Protein AF-A0A9D9L6B7-F1 (afdb_monomer_lite)

Radius of gyration: 14.6 Å; chains: 1; bounding box: 34×35×36 Å

Sequence (83 aa):
MKAHLNIKKISAWSIEHRTRYPEMCKLAGVNYNTFNSQYYGNNQATLGVVYPLAMLMECDIEELLDVDWGTDHEILDRLEGDE

Foldseek 3Di:
DDKFKAFDDVVVVCVVVVHDQVRLCVQLVHDSVVVVCRNVPVDGDDCRRQVSSCVSSVHDSVVGIDIDPDDCVVVVVVVVPPD

Structure (mmCIF, N/CA/C/O backbone):
data_AF-A0A9D9L6B7-F1
#
_entry.id   AF-A0A9D9L6B7-F1
#
loop_
_atom_site.group_PDB
_atom_site.id
_atom_site.type_symbol
_atom_site.label_atom_id
_atom_site.label_alt_id
_atom_site.label_comp_id
_atom_site.label_asym_id
_atom_site.label_entity_id
_atom_site.label_seq_id
_atom_site.pdbx_PDB_ins_code
_atom_site.Cartn_x
_atom_site.Cartn_y
_atom_site.Cartn_z
_atom_site.occupancy
_atom_site.B_iso_or_equiv
_atom_site.auth_seq_id
_atom_site.auth_comp_id
_atom_site.auth_asym_id
_atom_site.auth_atom_id
_atom_site.pdbx_PDB_model_num
ATOM 1 N N . MET A 1 1 ? -20.639 -0.549 17.287 1.00 54.19 1 MET A N 1
ATOM 2 C CA . MET A 1 1 ? -19.253 -0.844 16.871 1.00 54.19 1 MET A CA 1
ATOM 3 C C . MET A 1 1 ? -19.226 -1.078 15.367 1.00 54.19 1 MET A C 1
ATOM 5 O O . MET A 1 1 ? -19.994 -1.908 14.890 1.00 54.1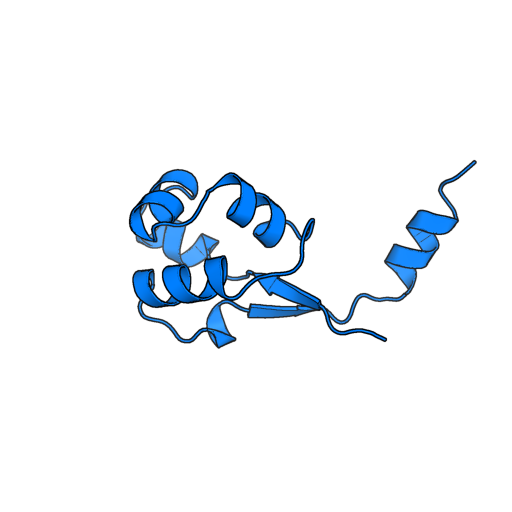9 1 MET A O 1
ATOM 9 N N . LYS A 1 2 ? -18.428 -0.315 14.615 1.00 57.50 2 LYS A N 1
ATOM 10 C CA . LYS A 1 2 ? -18.270 -0.459 13.159 1.00 57.50 2 LYS A CA 1
ATOM 11 C C . LYS A 1 2 ? -16.800 -0.796 12.901 1.00 57.50 2 LYS A C 1
ATOM 13 O O . LYS A 1 2 ? -15.941 -0.053 13.351 1.00 57.50 2 LYS A O 1
ATOM 18 N N . ALA A 1 3 ? -16.520 -1.926 12.257 1.00 64.94 3 ALA A N 1
ATOM 19 C CA . ALA A 1 3 ? -15.148 -2.332 11.954 1.00 64.94 3 ALA A CA 1
ATOM 20 C C . ALA A 1 3 ? -14.571 -1.446 10.841 1.00 64.94 3 ALA A C 1
ATOM 22 O O . ALA A 1 3 ? -15.239 -1.219 9.826 1.00 64.94 3 ALA A O 1
ATOM 23 N N . HIS A 1 4 ? -13.357 -0.935 11.034 1.00 71.38 4 HIS A N 1
ATOM 24 C CA . HIS A 1 4 ? -12.628 -0.145 10.047 1.00 71.38 4 HIS A CA 1
ATOM 25 C C . HIS A 1 4 ? -11.480 -0.988 9.487 1.00 71.38 4 HIS A C 1
ATOM 27 O O . HIS A 1 4 ? -10.786 -1.681 10.223 1.00 71.38 4 HIS A O 1
ATOM 33 N N . LEU A 1 5 ? -11.297 -0.960 8.167 1.00 78.38 5 LEU A N 1
ATOM 34 C CA . LEU A 1 5 ? -10.185 -1.644 7.508 1.00 78.38 5 LEU A CA 1
ATOM 35 C C . LEU A 1 5 ? -9.085 -0.627 7.223 1.00 78.38 5 LEU A C 1
ATOM 37 O O . LEU A 1 5 ? -9.330 0.358 6.520 1.00 78.38 5 LEU A O 1
ATOM 41 N N . ASN A 1 6 ? -7.894 -0.896 7.749 1.00 81.94 6 ASN A N 1
ATOM 42 C CA . ASN A 1 6 ? -6.708 -0.064 7.600 1.00 81.94 6 ASN A CA 1
ATOM 43 C C . ASN A 1 6 ? -5.634 -0.808 6.804 1.00 81.94 6 ASN A C 1
ATOM 45 O O . ASN A 1 6 ? -5.504 -2.026 6.906 1.00 81.94 6 ASN A O 1
ATOM 49 N N . ILE A 1 7 ? -4.848 -0.069 6.022 1.00 87.12 7 ILE A N 1
ATOM 50 C CA . ILE A 1 7 ? -3.731 -0.639 5.265 1.00 87.12 7 ILE A CA 1
ATOM 51 C C . ILE A 1 7 ? -2.528 -0.818 6.204 1.00 87.12 7 ILE A C 1
ATOM 53 O O . ILE A 1 7 ? -2.116 0.137 6.861 1.00 87.12 7 ILE A O 1
ATOM 57 N N . LYS A 1 8 ? -1.925 -2.010 6.245 1.00 81.56 8 LYS A N 1
ATOM 58 C CA . LYS A 1 8 ? -0.719 -2.323 7.033 1.00 81.56 8 LYS A CA 1
ATOM 59 C C . LYS A 1 8 ? 0.383 -2.962 6.180 1.00 81.56 8 LYS A C 1
ATOM 61 O O . LYS A 1 8 ? 0.205 -3.263 5.008 1.00 81.56 8 LYS A O 1
ATOM 66 N N . LYS A 1 9 ? 1.561 -3.132 6.796 1.00 70.88 9 LYS A N 1
ATOM 67 C CA . LYS A 1 9 ? 2.711 -3.933 6.315 1.00 70.88 9 LYS A CA 1
ATOM 68 C C . LYS A 1 9 ? 3.425 -3.493 5.027 1.00 70.88 9 LYS A C 1
ATOM 70 O O . LYS A 1 9 ? 4.363 -4.155 4.597 1.00 70.88 9 LYS A O 1
ATOM 75 N N . ILE A 1 10 ? 3.107 -2.328 4.479 1.00 84.44 10 ILE A N 1
ATOM 76 C CA . ILE A 1 10 ? 3.762 -1.822 3.259 1.00 84.44 10 ILE A CA 1
ATOM 77 C C . ILE A 1 10 ? 5.217 -1.378 3.490 1.00 84.44 10 ILE A C 1
ATOM 79 O O . ILE A 1 10 ? 6.046 -1.418 2.578 1.00 84.44 10 ILE A O 1
ATOM 83 N N . SER A 1 11 ? 5.560 -0.978 4.716 1.00 86.12 11 SER A N 1
ATOM 84 C CA . SER A 1 11 ? 6.911 -0.525 5.059 1.00 86.12 11 SER A CA 1
ATOM 85 C C . SER A 1 11 ? 7.972 -1.613 4.874 1.00 86.12 11 SER A C 1
ATOM 87 O O . SER A 1 11 ? 9.064 -1.309 4.403 1.00 86.12 11 SER A O 1
ATOM 89 N N . ALA A 1 12 ? 7.653 -2.874 5.189 1.00 87.69 12 ALA A N 1
ATOM 90 C CA . ALA A 1 12 ? 8.577 -3.996 5.028 1.00 87.69 12 ALA A CA 1
ATOM 91 C C . ALA A 1 12 ? 8.933 -4.217 3.551 1.00 87.69 12 ALA A C 1
ATOM 93 O O . ALA A 1 12 ? 10.112 -4.202 3.196 1.00 87.69 12 ALA A O 1
ATOM 94 N N . TRP A 1 13 ? 7.914 -4.296 2.688 1.00 90.88 13 TRP A N 1
ATOM 95 C CA . TRP A 1 13 ? 8.096 -4.419 1.242 1.00 90.88 13 TRP A CA 1
ATOM 96 C C . TRP A 1 13 ? 8.893 -3.236 0.671 1.00 90.88 13 TRP A C 1
ATOM 98 O O . TRP A 1 13 ? 9.841 -3.428 -0.089 1.00 90.88 13 TRP A O 1
ATOM 108 N N . SER A 1 14 ? 8.567 -2.007 1.091 1.00 91.44 14 SER A N 1
ATOM 109 C CA . SER A 1 14 ? 9.256 -0.780 0.663 1.00 91.44 14 SER A CA 1
ATOM 110 C C . SER A 1 14 ? 10.746 -0.775 1.021 1.00 91.44 14 SER A C 1
ATOM 112 O O . SER A 1 14 ? 11.568 -0.354 0.202 1.00 91.44 14 SER A O 1
ATOM 114 N N . ILE A 1 15 ? 11.106 -1.262 2.213 1.00 92.88 15 ILE A N 1
ATOM 115 C CA . ILE A 1 15 ? 12.500 -1.388 2.661 1.00 92.88 15 ILE A CA 1
ATOM 116 C C . ILE A 1 15 ? 13.239 -2.439 1.828 1.00 92.88 15 ILE A C 1
ATOM 118 O O . ILE A 1 15 ? 14.327 -2.156 1.322 1.00 92.88 15 ILE A O 1
ATOM 122 N N . GLU A 1 16 ? 12.648 -3.623 1.664 1.00 93.56 16 GLU A N 1
ATOM 123 C CA . GLU A 1 16 ? 13.226 -4.735 0.903 1.00 93.56 16 GLU A CA 1
ATOM 124 C C . GLU A 1 16 ? 13.513 -4.341 -0.551 1.00 93.56 16 GLU A C 1
ATOM 126 O O . GLU A 1 16 ? 14.626 -4.520 -1.048 1.00 93.56 16 GLU A O 1
ATOM 131 N N . HIS A 1 17 ? 12.545 -3.693 -1.198 1.00 92.88 17 HIS A N 1
ATOM 132 C CA . HIS A 1 17 ? 12.617 -3.301 -2.604 1.00 92.88 17 HIS A CA 1
ATOM 133 C C . HIS A 1 17 ? 13.264 -1.927 -2.812 1.00 92.88 17 HIS A C 1
ATOM 135 O O . HIS A 1 17 ? 13.310 -1.428 -3.936 1.00 92.88 17 HIS A O 1
ATOM 141 N N . ARG A 1 18 ? 13.735 -1.275 -1.737 1.00 95.81 18 ARG A N 1
ATOM 142 C CA . ARG A 1 18 ? 14.306 0.087 -1.746 1.00 95.81 18 ARG A CA 1
ATOM 143 C C . ARG A 1 18 ? 13.444 1.102 -2.509 1.00 95.81 18 ARG A C 1
ATOM 145 O O . ARG A 1 18 ? 13.962 2.043 -3.107 1.00 95.81 18 ARG A O 1
ATOM 152 N N . THR A 1 19 ? 12.129 0.909 -2.478 1.00 95.75 19 THR A N 1
ATOM 153 C CA . THR A 1 19 ? 11.159 1.648 -3.290 1.00 95.75 19 THR A CA 1
ATOM 154 C C . THR A 1 19 ? 10.354 2.568 -2.389 1.00 95.75 19 THR A C 1
ATOM 156 O O . THR A 1 19 ? 9.759 2.121 -1.410 1.00 95.75 19 THR A O 1
ATOM 159 N N . ARG A 1 20 ? 10.306 3.867 -2.700 1.00 95.56 20 ARG A N 1
ATOM 160 C CA . ARG A 1 20 ? 9.542 4.839 -1.895 1.00 95.56 20 ARG A CA 1
ATOM 161 C C . ARG A 1 20 ? 8.045 4.733 -2.181 1.00 95.56 20 ARG A C 1
ATOM 163 O O . ARG A 1 20 ? 7.649 4.409 -3.295 1.00 95.56 20 ARG A O 1
ATOM 170 N N . TYR A 1 21 ? 7.198 5.112 -1.223 1.00 94.94 21 TYR A N 1
ATOM 171 C CA . TYR A 1 21 ? 5.740 5.012 -1.383 1.00 94.94 21 TYR A CA 1
ATOM 172 C C . TYR A 1 21 ? 5.162 5.710 -2.628 1.00 94.94 21 TYR A C 1
ATOM 174 O O . TYR A 1 21 ? 4.317 5.096 -3.278 1.00 94.94 21 TYR A O 1
ATOM 182 N N . PRO A 1 22 ? 5.600 6.922 -3.036 1.00 96.69 22 PRO A N 1
ATOM 183 C CA . PRO A 1 22 ? 5.105 7.525 -4.276 1.00 96.69 22 PRO A CA 1
ATOM 184 C C . PRO A 1 22 ? 5.446 6.703 -5.525 1.00 96.69 22 PRO A C 1
ATOM 186 O O . PRO A 1 22 ? 4.648 6.620 -6.455 1.00 96.69 22 PRO A O 1
ATOM 189 N N . GLU A 1 23 ? 6.623 6.082 -5.541 1.00 97.38 23 GLU A N 1
ATOM 190 C CA . GLU A 1 23 ? 7.083 5.238 -6.642 1.00 97.38 23 GLU A CA 1
ATOM 191 C C . GLU A 1 23 ? 6.340 3.903 -6.665 1.00 97.38 23 GLU A C 1
ATOM 193 O O . GLU A 1 23 ? 5.830 3.508 -7.707 1.00 97.38 23 GLU A O 1
ATOM 198 N N . MET A 1 24 ? 6.167 3.271 -5.505 1.00 96.38 24 MET A N 1
ATOM 199 C CA . MET A 1 24 ? 5.327 2.085 -5.343 1.00 96.38 24 MET A CA 1
ATOM 200 C C . MET A 1 24 ? 3.893 2.341 -5.827 1.00 96.38 24 MET A C 1
ATOM 202 O O . MET A 1 24 ? 3.353 1.559 -6.602 1.00 96.38 24 MET A O 1
ATOM 206 N N . CYS A 1 25 ? 3.284 3.465 -5.432 1.00 96.50 25 CYS A N 1
ATOM 207 C CA . CYS A 1 25 ? 1.947 3.840 -5.897 1.00 96.50 25 CYS A CA 1
ATOM 208 C C . CYS A 1 25 ? 1.911 4.013 -7.418 1.00 96.50 25 CYS A C 1
ATOM 210 O O . CYS A 1 25 ? 0.975 3.555 -8.064 1.00 96.50 25 CYS A O 1
ATOM 212 N N . LYS A 1 26 ? 2.949 4.618 -8.008 1.00 97.69 26 LYS A N 1
ATOM 213 C CA . LYS A 1 26 ? 3.074 4.742 -9.463 1.00 97.69 26 LYS A CA 1
ATOM 214 C C . LYS A 1 26 ? 3.161 3.374 -10.149 1.00 97.69 26 LYS A C 1
ATOM 216 O O . LYS A 1 26 ? 2.497 3.189 -11.163 1.00 97.69 26 LYS A O 1
ATOM 221 N N . LEU A 1 27 ? 3.939 2.435 -9.604 1.00 97.12 27 LEU A N 1
ATOM 222 C CA . LEU A 1 27 ? 4.059 1.064 -10.120 1.00 97.12 27 LEU A CA 1
ATOM 223 C C . LEU A 1 27 ? 2.728 0.304 -10.036 1.00 97.12 27 LEU A C 1
ATOM 225 O O . LEU A 1 27 ? 2.353 -0.373 -10.986 1.00 97.12 27 LEU A O 1
ATOM 229 N N . ALA A 1 28 ? 1.989 0.477 -8.940 1.00 95.88 28 ALA A N 1
ATOM 230 C CA . ALA A 1 28 ? 0.674 -0.127 -8.737 1.00 95.88 28 ALA A CA 1
ATOM 231 C C . ALA A 1 28 ? -0.467 0.590 -9.491 1.00 95.88 28 ALA A C 1
ATOM 233 O O . ALA A 1 28 ? -1.605 0.137 -9.450 1.00 95.88 28 ALA A O 1
ATOM 234 N N . GLY A 1 29 ? -0.215 1.732 -10.142 1.00 97.19 29 GLY A N 1
ATOM 235 C CA . GLY A 1 29 ? -1.274 2.533 -10.770 1.00 97.19 29 GLY A CA 1
ATOM 236 C C . GLY A 1 29 ? -2.242 3.187 -9.771 1.00 97.19 29 GLY A C 1
ATOM 237 O O . GLY A 1 29 ? -3.390 3.469 -10.107 1.00 97.19 29 GLY A O 1
ATOM 238 N N . VAL A 1 30 ? -1.788 3.442 -8.543 1.00 96.69 30 VAL A N 1
ATOM 239 C CA . VAL A 1 30 ? -2.570 4.021 -7.445 1.00 96.69 30 VAL A CA 1
ATOM 240 C C . VAL A 1 30 ? -2.230 5.501 -7.261 1.00 96.69 30 VAL A C 1
ATOM 242 O O . VAL A 1 30 ? -1.076 5.921 -7.349 1.00 96.69 30 VAL A O 1
ATOM 245 N N . ASN A 1 31 ? -3.236 6.322 -6.950 1.00 97.06 31 ASN A N 1
ATOM 246 C CA . ASN A 1 31 ? -3.002 7.711 -6.566 1.00 97.06 31 ASN A CA 1
ATOM 247 C C . ASN A 1 31 ? -2.331 7.786 -5.182 1.00 97.06 31 ASN A C 1
ATOM 249 O O . ASN A 1 31 ? -2.909 7.356 -4.183 1.00 97.06 31 ASN A O 1
ATOM 253 N N . TYR A 1 32 ? -1.141 8.391 -5.114 1.00 95.94 32 TYR A N 1
ATOM 254 C CA . TYR A 1 32 ? -0.376 8.496 -3.868 1.00 95.94 32 TYR A CA 1
ATOM 255 C C . TYR A 1 32 ? -1.120 9.237 -2.748 1.00 95.94 32 TYR A C 1
ATOM 257 O O . TYR A 1 32 ? -1.039 8.819 -1.601 1.00 95.94 32 TYR A O 1
ATOM 265 N N . ASN A 1 33 ? -1.870 10.301 -3.046 1.00 95.00 33 ASN A N 1
ATOM 266 C CA . ASN A 1 33 ? -2.588 11.052 -2.011 1.00 95.00 33 ASN A CA 1
ATOM 267 C C . ASN A 1 33 ? -3.724 10.216 -1.412 1.00 95.00 33 ASN A C 1
ATOM 269 O O . ASN A 1 33 ? -3.921 10.222 -0.197 1.00 95.00 33 ASN A O 1
ATOM 273 N N . THR A 1 34 ? -4.435 9.463 -2.255 1.00 94.00 34 THR A N 1
ATOM 274 C CA . THR A 1 34 ? -5.464 8.515 -1.812 1.00 94.00 34 THR A CA 1
ATOM 275 C C . THR A 1 34 ? -4.850 7.417 -0.949 1.00 94.00 34 THR A C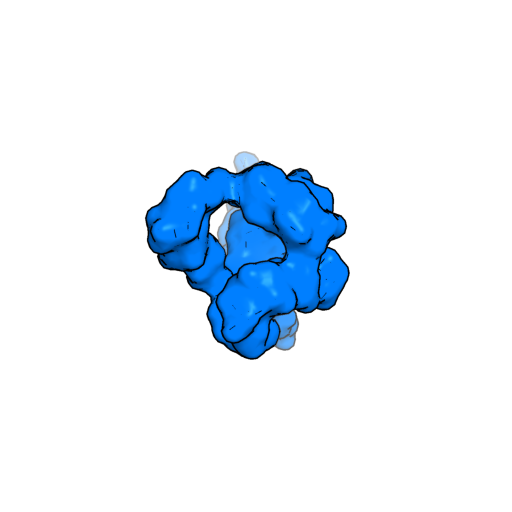 1
ATOM 27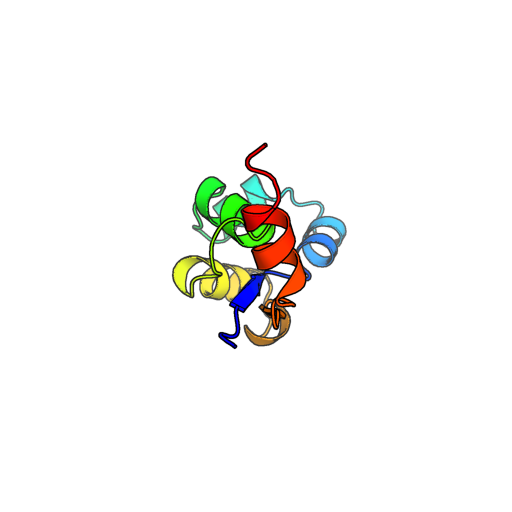7 O O . THR A 1 34 ? -5.327 7.183 0.159 1.00 94.00 34 THR A O 1
ATOM 280 N N . PHE A 1 35 ? -3.758 6.802 -1.414 1.00 94.19 35 PHE A N 1
ATOM 281 C CA . PHE A 1 35 ? -3.000 5.821 -0.642 1.00 94.19 35 PHE A CA 1
ATOM 282 C C . PHE A 1 35 ? -2.555 6.381 0.714 1.00 94.19 35 PHE A C 1
ATOM 284 O O . PHE A 1 35 ? -2.852 5.795 1.747 1.00 94.19 35 PHE A O 1
ATOM 291 N N . ASN A 1 36 ? -1.888 7.535 0.721 1.00 92.12 36 ASN A N 1
ATOM 292 C CA . ASN A 1 36 ? -1.331 8.161 1.916 1.00 92.12 36 ASN A CA 1
ATOM 293 C C . ASN A 1 36 ? -2.423 8.462 2.950 1.00 92.12 36 ASN A C 1
ATOM 295 O O . ASN A 1 36 ? -2.255 8.212 4.138 1.00 92.12 36 ASN A O 1
ATOM 299 N N . SER A 1 37 ? -3.576 8.951 2.493 1.00 89.75 37 SER A N 1
ATOM 300 C CA . SER A 1 37 ? -4.726 9.191 3.360 1.00 89.75 37 SER A CA 1
ATOM 301 C C . SER A 1 37 ? -5.258 7.900 4.001 1.00 89.75 37 SER A C 1
ATOM 303 O O . SER A 1 37 ? -5.552 7.905 5.193 1.00 89.75 37 SER A O 1
ATOM 305 N N . GLN A 1 38 ? -5.326 6.796 3.249 1.00 88.94 38 GLN A N 1
ATOM 306 C CA . GLN A 1 38 ? -5.796 5.497 3.754 1.00 88.94 38 GLN A CA 1
ATOM 307 C C . GLN A 1 38 ? -4.765 4.788 4.641 1.00 88.94 38 GLN A C 1
ATOM 309 O O . GLN A 1 38 ? -5.121 4.157 5.630 1.00 88.94 38 GLN A O 1
ATOM 314 N N . TYR A 1 39 ? -3.478 4.918 4.319 1.00 89.31 39 TYR A N 1
ATOM 315 C CA . TYR A 1 39 ? -2.383 4.316 5.076 1.00 89.31 39 TYR A CA 1
ATOM 316 C C . TYR A 1 39 ? -2.235 4.923 6.477 1.00 89.31 39 TYR A C 1
ATOM 318 O O . TYR A 1 39 ? -1.979 4.205 7.436 1.00 89.31 39 TYR A O 1
ATOM 326 N N . TYR A 1 40 ? -2.444 6.235 6.615 1.00 84.50 40 TYR A N 1
ATOM 327 C CA . TYR A 1 40 ? -2.405 6.928 7.908 1.00 84.50 40 TYR A CA 1
ATOM 328 C C . TYR A 1 40 ? -3.768 6.981 8.625 1.00 84.50 40 TYR A C 1
ATOM 330 O O . TYR A 1 40 ? -3.933 7.774 9.545 1.00 84.50 40 TYR A O 1
ATOM 338 N N . GLY A 1 41 ? -4.753 6.179 8.202 1.00 76.62 41 GLY A N 1
ATOM 339 C CA . GLY A 1 41 ? -6.047 6.061 8.890 1.00 76.62 41 GLY A CA 1
ATOM 340 C C . GLY A 1 41 ? -6.984 7.269 8.753 1.00 76.62 41 GLY A C 1
ATOM 341 O O . GLY A 1 41 ? -8.021 7.315 9.405 1.00 76.62 41 GLY A O 1
ATOM 342 N N . ASN A 1 42 ? -6.672 8.242 7.889 1.00 78.44 42 ASN A N 1
ATOM 343 C CA . ASN A 1 42 ? -7.543 9.404 7.662 1.00 78.44 42 ASN A CA 1
ATOM 344 C C . ASN A 1 42 ? -8.794 9.049 6.842 1.00 78.44 42 ASN A C 1
ATOM 346 O O . ASN A 1 42 ? -9.799 9.748 6.913 1.00 78.44 42 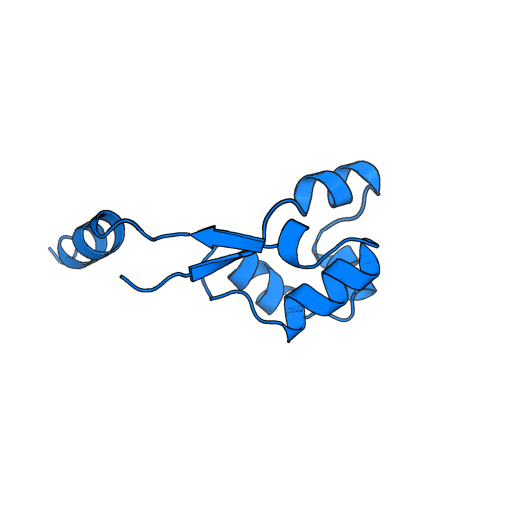ASN A O 1
ATOM 350 N N . ASN A 1 43 ? -8.717 7.991 6.033 1.00 82.56 43 ASN A N 1
ATOM 351 C CA . ASN A 1 43 ? -9.813 7.464 5.229 1.00 82.56 43 ASN A CA 1
ATOM 352 C C . ASN A 1 43 ? -9.812 5.936 5.283 1.00 82.56 43 ASN A C 1
ATOM 354 O O . ASN A 1 43 ? -8.759 5.316 5.406 1.00 82.56 43 ASN A O 1
ATOM 358 N N . GLN A 1 44 ? -10.987 5.327 5.124 1.00 84.25 44 GLN A N 1
ATOM 359 C CA . GLN A 1 44 ? -11.108 3.871 5.074 1.00 84.25 44 GLN A CA 1
ATOM 360 C C . GLN A 1 44 ? -10.360 3.292 3.864 1.00 84.25 44 GLN A C 1
ATOM 362 O O . GLN A 1 44 ? -10.424 3.853 2.764 1.00 84.25 44 GLN A O 1
ATOM 367 N N . ALA A 1 45 ? -9.693 2.149 4.052 1.00 88.19 45 ALA A N 1
ATOM 368 C CA . ALA A 1 45 ? -9.072 1.419 2.956 1.00 88.19 45 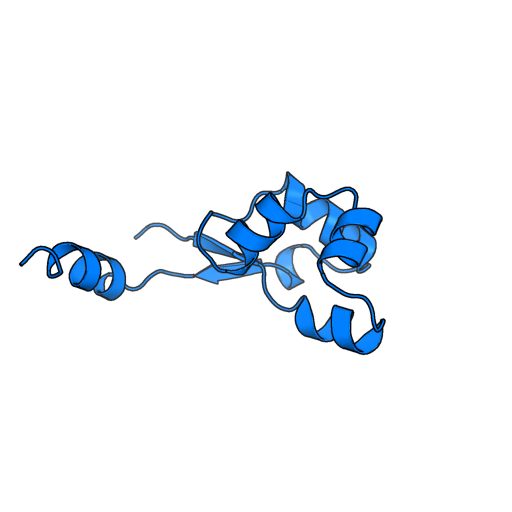ALA A CA 1
ATOM 369 C C . ALA A 1 45 ? -10.115 1.034 1.895 1.00 88.19 45 ALA A C 1
ATOM 371 O O . ALA A 1 45 ? -11.201 0.539 2.201 1.00 88.19 45 ALA A O 1
ATOM 372 N N . THR A 1 46 ? -9.773 1.244 0.626 1.00 90.88 46 THR A N 1
ATOM 373 C CA . THR A 1 46 ? -10.647 0.913 -0.510 1.00 90.88 46 THR A CA 1
ATOM 374 C C . THR A 1 46 ? -10.030 -0.175 -1.373 1.00 90.88 46 THR A C 1
ATOM 376 O O . THR A 1 46 ? -8.818 -0.183 -1.584 1.00 90.88 46 THR A O 1
ATOM 379 N N . LEU A 1 47 ? -10.860 -1.036 -1.969 1.00 90.69 47 LEU A N 1
ATOM 380 C CA . LEU A 1 47 ? -10.381 -2.066 -2.902 1.00 90.69 47 LEU A CA 1
ATOM 381 C C . LEU A 1 47 ? -9.603 -1.476 -4.090 1.00 90.69 47 LEU A C 1
ATOM 383 O O . LEU A 1 47 ? -8.664 -2.103 -4.562 1.00 90.69 47 LEU A O 1
ATOM 387 N N . GLY A 1 48 ? -9.928 -0.249 -4.521 1.00 92.62 48 GLY A N 1
ATOM 388 C CA . GLY A 1 48 ? -9.198 0.452 -5.585 1.00 92.62 48 GLY A CA 1
ATOM 389 C C . GLY A 1 48 ? -7.752 0.830 -5.237 1.00 92.62 48 GLY A C 1
ATOM 390 O O . GLY A 1 48 ? -6.970 1.108 -6.138 1.00 92.62 48 GLY A O 1
ATOM 391 N N . VAL A 1 49 ? -7.385 0.828 -3.954 1.00 94.12 49 VAL A N 1
ATOM 392 C CA . VAL A 1 49 ? -6.003 1.025 -3.482 1.00 94.12 49 VAL A CA 1
ATOM 393 C C . VAL A 1 49 ? -5.374 -0.309 -3.098 1.00 94.12 49 VAL A C 1
ATOM 395 O O . VAL A 1 49 ? -4.228 -0.573 -3.442 1.00 94.12 49 VAL A O 1
ATOM 398 N N . VAL A 1 50 ? -6.122 -1.158 -2.396 1.00 93.38 50 VAL A N 1
ATOM 399 C CA . VAL A 1 50 ? -5.584 -2.388 -1.808 1.00 93.38 50 VAL A CA 1
ATOM 400 C C . VAL A 1 50 ? -5.315 -3.450 -2.872 1.00 93.38 50 VAL A C 1
ATOM 402 O O . VAL A 1 50 ? -4.260 -4.073 -2.844 1.00 93.38 50 VAL A O 1
ATOM 405 N N . TYR A 1 51 ? -6.221 -3.629 -3.840 1.00 94.88 51 TYR A N 1
ATOM 406 C CA . TYR A 1 51 ? -6.073 -4.659 -4.871 1.00 94.88 51 TYR A CA 1
ATOM 407 C C . TYR A 1 51 ? -4.826 -4.449 -5.748 1.00 94.88 51 TYR A C 1
ATOM 409 O O . TYR A 1 51 ? -4.042 -5.387 -5.886 1.00 94.88 51 TYR A O 1
ATOM 417 N N . PRO A 1 52 ? -4.555 -3.240 -6.283 1.00 96.25 52 PRO A N 1
ATOM 418 C CA . PRO A 1 52 ? -3.352 -3.037 -7.087 1.00 96.25 52 PRO A CA 1
ATOM 419 C C . PRO A 1 52 ? -2.051 -3.148 -6.282 1.00 96.25 52 PRO A C 1
ATOM 421 O O . PRO A 1 52 ? -1.037 -3.586 -6.820 1.00 96.25 52 PRO A O 1
ATOM 424 N N . LEU A 1 53 ? -2.066 -2.782 -4.994 1.00 95.25 53 LEU A N 1
ATOM 425 C CA . LEU A 1 53 ? -0.907 -2.964 -4.114 1.00 95.25 53 LEU A CA 1
ATOM 426 C C . LEU A 1 53 ? -0.642 -4.446 -3.831 1.00 95.25 53 LEU A C 1
ATOM 428 O O . LEU A 1 53 ? 0.506 -4.864 -3.922 1.00 95.25 53 LEU A O 1
ATOM 432 N N . ALA A 1 54 ? -1.685 -5.240 -3.568 1.00 94.25 54 ALA A N 1
ATOM 433 C CA . ALA A 1 54 ? -1.570 -6.689 -3.389 1.00 94.25 54 ALA A CA 1
ATOM 434 C C . ALA A 1 54 ? -0.992 -7.363 -4.641 1.00 94.25 54 ALA A C 1
ATOM 436 O O . ALA A 1 54 ? -0.070 -8.166 -4.546 1.00 94.25 54 ALA A O 1
ATOM 437 N N . MET A 1 55 ? -1.463 -6.960 -5.828 1.00 95.94 55 MET A N 1
ATOM 438 C CA . MET A 1 55 ? -0.913 -7.440 -7.097 1.00 95.94 55 MET A CA 1
ATOM 439 C C . MET A 1 55 ? 0.563 -7.075 -7.285 1.00 95.94 55 MET A C 1
ATOM 441 O O . MET A 1 55 ? 1.333 -7.914 -7.733 1.00 95.94 55 MET A O 1
ATOM 445 N N . LEU A 1 56 ? 0.960 -5.838 -6.960 1.00 95.50 56 LEU A N 1
ATOM 446 C CA . LEU A 1 56 ? 2.359 -5.405 -7.059 1.00 95.50 56 LEU A CA 1
ATOM 447 C C . LEU A 1 56 ? 3.271 -6.181 -6.097 1.00 95.50 56 LEU A C 1
ATOM 449 O O . LEU A 1 56 ? 4.426 -6.437 -6.422 1.00 95.50 56 LEU A O 1
ATOM 453 N N . MET A 1 57 ? 2.768 -6.498 -4.905 1.00 93.81 57 MET A N 1
ATOM 454 C CA . MET A 1 57 ? 3.523 -7.167 -3.844 1.00 93.81 57 MET A CA 1
ATOM 455 C C . MET A 1 57 ? 3.447 -8.695 -3.915 1.00 93.81 57 MET A C 1
ATOM 457 O O . MET A 1 57 ? 4.111 -9.353 -3.122 1.00 93.81 57 MET A O 1
ATOM 461 N N . GLU A 1 58 ? 2.656 -9.239 -4.846 1.00 94.19 58 GLU A N 1
ATOM 462 C CA . GLU A 1 58 ? 2.402 -10.675 -5.006 1.00 94.19 58 GLU A CA 1
ATOM 463 C C . GLU A 1 58 ? 1.930 -11.347 -3.700 1.00 94.19 58 GLU A C 1
ATOM 465 O O . GLU A 1 58 ? 2.368 -12.444 -3.356 1.00 94.19 58 GLU A O 1
ATOM 470 N N . CYS A 1 59 ? 1.029 -10.684 -2.965 1.00 91.62 59 CYS A N 1
ATOM 471 C CA . CYS A 1 59 ? 0.488 -11.168 -1.690 1.00 91.62 59 CYS A CA 1
ATOM 472 C C . CYS A 1 59 ? -1.046 -11.147 -1.645 1.00 91.62 59 CYS A C 1
ATOM 474 O O . CYS A 1 59 ? -1.705 -10.530 -2.491 1.00 91.62 59 CYS A O 1
ATOM 476 N N . ASP A 1 60 ? -1.625 -11.804 -0.638 1.00 92.12 60 ASP A N 1
ATOM 477 C CA . ASP A 1 60 ? -3.069 -11.779 -0.430 1.00 92.12 60 ASP A CA 1
ATOM 478 C C . ASP A 1 60 ? -3.532 -10.436 0.158 1.00 92.12 60 ASP A C 1
ATOM 480 O O . ASP A 1 60 ? -2.869 -9.802 0.979 1.00 92.12 60 ASP A O 1
ATOM 484 N N . ILE A 1 61 ? -4.738 -10.006 -0.223 1.00 89.94 61 ILE A N 1
ATOM 485 C CA . ILE A 1 61 ? -5.345 -8.749 0.257 1.00 89.94 61 ILE A CA 1
ATOM 486 C C . ILE A 1 61 ? -5.444 -8.715 1.788 1.00 89.94 61 ILE A C 1
ATOM 488 O O . ILE A 1 61 ? -5.260 -7.661 2.398 1.00 89.94 61 ILE A O 1
ATOM 492 N N . GLU A 1 62 ? -5.722 -9.863 2.407 1.00 88.69 62 GLU A N 1
ATOM 493 C CA . GLU A 1 62 ? -5.818 -10.010 3.862 1.00 88.69 62 GLU A CA 1
ATOM 494 C C . GLU A 1 62 ? -4.487 -9.720 4.567 1.00 88.69 62 GLU A C 1
ATOM 496 O O . GLU A 1 62 ? -4.480 -9.301 5.720 1.00 88.69 62 GLU A O 1
ATOM 501 N N . GLU A 1 63 ? -3.352 -9.870 3.880 1.00 87.81 63 GLU A N 1
ATOM 502 C CA . GLU A 1 63 ? -2.041 -9.555 4.443 1.00 87.81 63 GLU A CA 1
ATOM 503 C C . GLU A 1 63 ? -1.771 -8.047 4.501 1.00 87.81 63 GLU A C 1
ATOM 505 O O . GLU A 1 63 ? -1.007 -7.597 5.361 1.00 87.81 63 GLU A O 1
ATOM 510 N N . LEU A 1 64 ? -2.404 -7.274 3.611 1.00 88.88 64 LEU A N 1
ATOM 511 C CA . LEU A 1 64 ? -2.307 -5.813 3.543 1.00 88.88 64 LEU A CA 1
ATOM 512 C C . LEU A 1 64 ? -3.329 -5.093 4.413 1.00 88.88 64 LEU A C 1
ATOM 514 O O . LEU A 1 64 ? -3.210 -3.882 4.608 1.00 88.88 64 LEU A O 1
ATOM 518 N N . LEU A 1 65 ? -4.340 -5.799 4.903 1.00 88.00 65 LEU A N 1
ATOM 519 C CA . LEU A 1 65 ? -5.404 -5.221 5.702 1.00 88.00 65 LEU A CA 1
ATOM 520 C C . LEU A 1 65 ? -5.240 -5.593 7.167 1.00 88.00 65 LEU A C 1
ATOM 522 O O . LEU A 1 65 ? -4.811 -6.686 7.519 1.00 88.00 65 LEU A O 1
ATOM 526 N N . ASP A 1 66 ? -5.631 -4.672 8.030 1.00 84.56 66 ASP A N 1
ATOM 527 C CA . ASP A 1 66 ? -5.893 -4.983 9.421 1.00 84.56 66 ASP A CA 1
ATOM 528 C C . ASP A 1 66 ? -7.233 -4.395 9.833 1.00 84.56 66 ASP A C 1
ATOM 530 O O . ASP A 1 66 ? -7.655 -3.340 9.342 1.00 84.56 66 ASP A O 1
ATOM 534 N N . VAL A 1 67 ? -7.907 -5.119 10.715 1.00 78.38 67 VAL A N 1
ATOM 535 C CA . VAL A 1 67 ? -9.207 -4.730 11.233 1.00 78.38 67 VAL A CA 1
ATOM 536 C C . VAL A 1 67 ? -8.971 -3.908 12.483 1.00 78.38 67 VAL A C 1
ATOM 538 O O . VAL A 1 67 ? -8.584 -4.425 13.529 1.00 78.38 67 VAL A O 1
ATOM 541 N N . ASP A 1 68 ? -9.238 -2.618 12.368 1.00 72.56 68 ASP A N 1
ATOM 542 C CA . ASP A 1 68 ? -9.291 -1.729 13.507 1.00 72.56 68 ASP A CA 1
ATOM 543 C C . ASP A 1 68 ? -10.721 -1.678 14.041 1.00 72.56 68 ASP A C 1
ATOM 545 O O . ASP A 1 68 ? -11.675 -1.245 13.380 1.00 72.56 68 ASP A O 1
ATOM 549 N N . TRP A 1 69 ? -10.870 -2.186 15.255 1.00 60.38 69 TRP A N 1
ATOM 550 C CA . TRP A 1 69 ? -12.094 -2.109 16.029 1.00 60.38 69 TRP A CA 1
ATOM 551 C C . TRP A 1 69 ? -11.984 -0.860 16.885 1.00 60.38 69 TRP A C 1
ATOM 553 O O . TRP A 1 69 ? -11.788 -0.987 18.091 1.00 60.38 69 TRP A O 1
ATOM 563 N N . GLY A 1 70 ? -12.025 0.314 16.240 1.00 56.41 70 GLY A N 1
ATOM 564 C CA . GLY A 1 70 ? -11.796 1.604 16.892 1.00 56.41 70 GLY A CA 1
ATOM 565 C C . GLY A 1 70 ? -12.413 1.616 18.287 1.00 56.41 70 GLY A C 1
ATOM 566 O O . GLY A 1 70 ? -13.610 1.357 18.444 1.00 56.41 70 GLY A O 1
ATOM 567 N N . THR A 1 71 ? -11.580 1.797 19.310 1.00 52.72 71 THR A N 1
ATOM 568 C CA . THR A 1 71 ? -12.074 1.891 20.677 1.00 52.72 71 THR A CA 1
ATOM 569 C C . THR A 1 71 ? -12.876 3.178 20.769 1.00 52.72 71 THR A C 1
ATOM 571 O O . THR A 1 71 ? -12.424 4.232 20.325 1.00 52.72 71 THR A O 1
ATOM 574 N N . ASP A 1 72 ? -14.063 3.111 21.371 1.00 53.03 72 ASP A N 1
ATOM 575 C CA . ASP A 1 72 ? -14.931 4.277 21.576 1.00 53.03 72 ASP A CA 1
ATOM 576 C C . ASP A 1 72 ? -14.192 5.467 22.249 1.00 53.03 72 ASP A C 1
ATOM 578 O O . ASP A 1 72 ? -14.663 6.594 22.170 1.00 53.03 72 ASP A O 1
ATOM 582 N N . HIS A 1 73 ? -13.005 5.254 22.841 1.00 48.19 73 HIS A N 1
ATOM 583 C CA . HIS A 1 73 ? -12.124 6.299 23.377 1.00 48.19 73 HIS A CA 1
ATOM 584 C C . HIS A 1 73 ? -11.665 7.357 22.360 1.00 48.19 73 HIS A C 1
ATOM 586 O O . HIS A 1 73 ? -11.682 8.526 22.713 1.00 48.19 73 HIS A O 1
ATOM 592 N N . GLU A 1 74 ? -11.333 7.033 21.104 1.00 51.97 74 GLU A N 1
ATOM 593 C CA . GLU A 1 74 ? -10.915 8.082 20.143 1.00 51.97 74 GLU A CA 1
ATOM 594 C C . GLU A 1 74 ? -12.093 8.941 19.648 1.00 51.97 74 GLU A C 1
ATOM 596 O O . GLU A 1 74 ? -11.915 10.089 19.238 1.00 51.97 74 GLU A O 1
ATOM 601 N N . ILE A 1 75 ? -13.313 8.394 19.681 1.00 52.97 75 ILE A N 1
ATOM 602 C CA . ILE A 1 75 ? -14.542 9.148 19.402 1.00 52.97 75 ILE A CA 1
ATOM 603 C C . ILE A 1 75 ? -14.880 10.045 20.597 1.00 52.97 75 ILE A C 1
ATOM 605 O O . ILE A 1 75 ? -15.286 11.187 20.391 1.00 52.97 75 ILE A O 1
ATOM 609 N N . LEU A 1 76 ? -14.689 9.551 21.825 1.00 53.50 76 LEU A N 1
ATOM 610 C CA . LEU A 1 76 ? -14.904 10.314 23.056 1.00 53.50 76 LEU A CA 1
ATOM 611 C C . LEU A 1 76 ? -13.879 11.450 23.207 1.00 53.50 76 LEU A C 1
ATOM 613 O O . LEU A 1 76 ? -14.295 12.591 23.376 1.00 53.50 76 LEU A O 1
ATOM 617 N N . ASP A 1 77 ? -12.585 11.198 22.992 1.00 53.56 77 ASP A N 1
ATOM 618 C CA . ASP A 1 77 ? -11.534 12.230 23.042 1.00 53.56 77 ASP A CA 1
ATOM 619 C C . ASP A 1 77 ? -11.743 13.337 21.986 1.00 53.56 77 ASP A C 1
ATOM 621 O O . ASP A 1 77 ? -11.397 14.497 22.208 1.00 53.56 77 ASP A O 1
ATOM 625 N N . ARG A 1 78 ? -12.349 13.017 20.829 1.00 54.25 78 ARG A N 1
ATOM 626 C CA . ARG A 1 78 ? -12.706 14.010 19.793 1.00 54.25 78 ARG A CA 1
ATOM 627 C C . ARG A 1 78 ? -13.989 14.787 20.091 1.00 54.25 78 ARG A C 1
ATOM 629 O O . ARG A 1 78 ? -14.179 15.840 19.492 1.00 54.25 78 ARG A O 1
ATOM 636 N N . LEU A 1 79 ? -14.866 14.277 20.955 1.00 55.12 79 LEU A N 1
ATOM 637 C CA . LEU A 1 79 ? -16.076 14.973 21.412 1.00 55.12 79 LEU A CA 1
ATOM 638 C C . LEU A 1 79 ? -15.817 15.814 22.671 1.00 55.12 79 LEU A C 1
ATOM 640 O O . LEU A 1 79 ? -16.531 16.785 22.896 1.00 55.12 79 LEU A O 1
ATOM 644 N N . GLU A 1 80 ? -14.798 15.472 23.462 1.00 56.88 80 GLU A N 1
ATOM 645 C CA . GLU A 1 80 ? -14.385 16.212 24.665 1.00 56.88 80 GLU A CA 1
ATOM 646 C C . GLU A 1 80 ? -13.343 17.316 24.380 1.00 56.88 80 GLU A C 1
ATOM 648 O O . GLU A 1 80 ? -13.028 18.102 25.267 1.00 56.88 80 GLU A O 1
ATOM 653 N N . GLY A 1 81 ? -12.832 17.414 23.146 1.00 54.53 81 GLY A N 1
ATOM 654 C CA . GLY A 1 81 ? -11.834 18.410 22.724 1.00 54.53 81 GLY A CA 1
ATOM 655 C C . GLY A 1 81 ? -12.375 19.745 22.183 1.00 54.53 81 GLY A C 1
ATOM 656 O O . GLY A 1 81 ? -11.582 20.525 21.661 1.00 54.53 81 GLY A O 1
ATOM 657 N N . ASP A 1 82 ? -13.683 20.002 22.283 1.00 50.47 82 ASP A N 1
ATOM 658 C CA . ASP A 1 82 ? -14.333 21.283 21.940 1.00 50.47 82 ASP A CA 1
ATOM 659 C C . ASP A 1 82 ? -14.545 22.153 23.211 1.00 50.47 82 ASP A C 1
ATOM 661 O O . ASP A 1 82 ? -15.669 22.547 23.537 1.00 50.47 82 ASP A O 1
ATOM 665 N N . GLU A 1 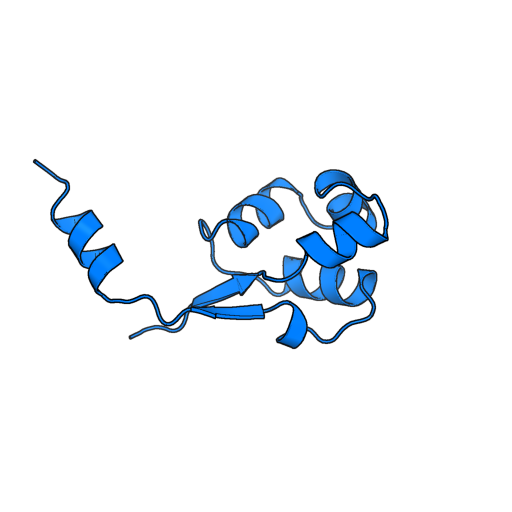83 ? -13.457 22.460 23.935 1.00 45.47 83 GLU A N 1
ATOM 666 C CA . GLU A 1 83 ? -13.378 23.596 24.885 1.00 45.47 83 GLU A CA 1
ATOM 667 C C . GLU A 1 83 ? -12.430 24.696 24.383 1.00 45.47 83 GLU A C 1
ATOM 669 O O . GLU A 1 83 ? -11.291 24.378 23.963 1.00 45.47 83 GLU A O 1
#

Secondary structure (DSSP, 8-state):
---EEEE--HHHHHHHTT--HHHHHHHTT--HHHHHHHHTTSS---HHHHHHHHHHHTS-HHHHEEEE---HHHHHHHHS---

pLDDT: mean 82.36, std 16.07, range [45.47, 97.69]